Protein AF-A0A3M0XJB9-F1 (afdb_monomer)

Structure (mmCIF, N/CA/C/O backbone):
data_AF-A0A3M0XJB9-F1
#
_entry.id   AF-A0A3M0XJB9-F1
#
loop_
_atom_site.group_PDB
_atom_site.id
_atom_site.type_symbol
_atom_site.label_atom_id
_atom_site.label_alt_id
_atom_site.label_comp_id
_atom_site.label_asym_id
_atom_site.label_entity_id
_atom_site.label_seq_id
_atom_site.pdbx_PDB_ins_code
_atom_site.Cartn_x
_atom_site.Cartn_y
_atom_site.Cartn_z
_atom_site.occupancy
_atom_site.B_iso_or_equiv
_atom_site.auth_seq_id
_atom_site.auth_comp_id
_atom_site.auth_asym_id
_atom_site.auth_atom_id
_atom_site.pdbx_PDB_model_num
ATOM 1 N N . THR A 1 1 ? -10.845 5.333 -9.285 1.00 58.59 1 THR A N 1
ATOM 2 C CA . THR A 1 1 ? -9.587 4.752 -8.785 1.00 58.59 1 THR A CA 1
ATOM 3 C C . THR A 1 1 ? -8.641 5.880 -8.478 1.00 58.59 1 THR A C 1
ATOM 5 O O . THR A 1 1 ? -8.468 6.734 -9.337 1.00 58.59 1 THR A O 1
ATOM 8 N N . THR A 1 2 ? -8.102 5.923 -7.264 1.00 74.12 2 THR A N 1
ATOM 9 C CA . THR A 1 2 ? -7.195 6.984 -6.804 1.00 74.12 2 THR A CA 1
ATOM 10 C C . THR A 1 2 ? -5.822 6.373 -6.570 1.00 74.12 2 THR A C 1
ATOM 12 O O . THR A 1 2 ? -5.736 5.295 -5.988 1.00 74.12 2 THR A O 1
ATOM 15 N N . ILE A 1 3 ? -4.766 7.039 -7.036 1.00 80.38 3 ILE A N 1
ATOM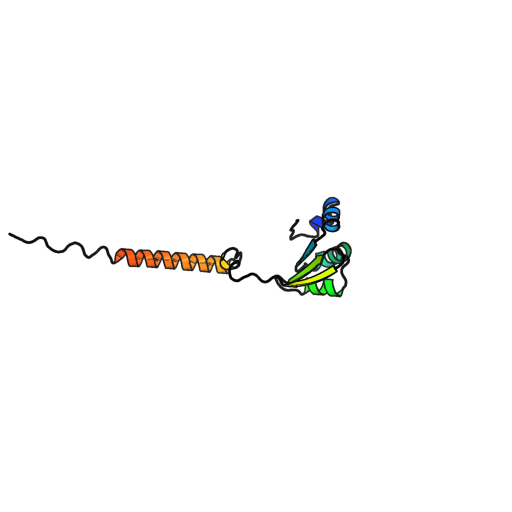 16 C CA . ILE A 1 3 ? -3.375 6.599 -6.886 1.00 80.38 3 ILE A CA 1
ATOM 17 C C . ILE A 1 3 ? -2.604 7.766 -6.265 1.00 80.38 3 ILE A C 1
ATOM 19 O O . ILE A 1 3 ? -2.656 8.875 -6.789 1.00 80.38 3 ILE A O 1
ATOM 23 N N . THR A 1 4 ? -1.925 7.527 -5.144 1.00 78.88 4 THR A N 1
ATOM 24 C CA . THR A 1 4 ? -1.084 8.521 -4.461 1.00 78.88 4 THR A CA 1
ATOM 25 C C . THR A 1 4 ? 0.173 7.856 -3.911 1.00 78.88 4 THR A C 1
ATOM 27 O O . THR A 1 4 ? 0.140 6.687 -3.526 1.00 78.88 4 THR A O 1
ATOM 30 N N . GLN A 1 5 ? 1.275 8.604 -3.887 1.00 76.44 5 GLN A N 1
ATOM 31 C CA . GLN A 1 5 ? 2.521 8.203 -3.228 1.00 76.44 5 GLN A CA 1
ATOM 32 C C . GLN A 1 5 ? 2.611 8.746 -1.797 1.00 76.44 5 GLN A C 1
ATOM 34 O O . GLN A 1 5 ? 3.316 8.170 -0.973 1.00 76.44 5 GLN A O 1
ATOM 39 N N . ASP A 1 6 ? 1.870 9.815 -1.490 1.00 76.06 6 ASP A N 1
ATOM 40 C CA . ASP A 1 6 ? 1.727 10.328 -0.132 1.00 76.06 6 ASP A CA 1
ATOM 41 C C . ASP A 1 6 ? 0.353 9.935 0.408 1.00 76.06 6 ASP A C 1
ATOM 43 O O . ASP A 1 6 ? -0.688 10.497 0.052 1.00 76.06 6 ASP A O 1
ATOM 47 N N . VAL A 1 7 ? 0.354 8.892 1.233 1.00 74.44 7 VAL A N 1
ATOM 48 C CA . VAL A 1 7 ? -0.859 8.396 1.881 1.00 74.44 7 VAL A CA 1
ATOM 49 C C . VAL A 1 7 ? -1.214 9.266 3.091 1.00 74.44 7 VAL A C 1
ATOM 51 O O . VAL A 1 7 ? -2.392 9.397 3.410 1.00 74.44 7 VAL A O 1
ATOM 54 N N . ASN A 1 8 ? -0.241 9.911 3.745 1.00 75.50 8 ASN A N 1
ATOM 55 C CA . ASN A 1 8 ? -0.508 10.728 4.930 1.00 75.50 8 ASN A CA 1
ATOM 56 C C . ASN A 1 8 ? -1.339 11.956 4.580 1.00 75.50 8 ASN A C 1
ATOM 58 O O . ASN A 1 8 ? -2.314 12.227 5.275 1.00 75.50 8 ASN A O 1
ATOM 62 N N . ASP A 1 9 ? -1.002 12.652 3.495 1.00 75.56 9 ASP A N 1
ATOM 63 C CA . ASP A 1 9 ? -1.738 13.847 3.061 1.00 75.56 9 ASP A CA 1
ATOM 64 C C . ASP A 1 9 ? -3.201 13.530 2.700 1.00 75.56 9 ASP A C 1
ATOM 66 O O . ASP A 1 9 ? -4.129 14.311 2.914 1.00 75.56 9 ASP A O 1
ATOM 70 N N . PHE A 1 10 ? -3.444 12.306 2.231 1.00 75.62 10 PHE A N 1
ATOM 71 C CA . PHE A 1 10 ? -4.791 11.833 1.951 1.00 75.62 10 PHE A CA 1
ATOM 72 C C . PHE A 1 10 ? -5.561 11.494 3.235 1.00 75.62 10 PHE A C 1
ATOM 74 O O . PHE A 1 10 ? -6.751 11.780 3.355 1.00 75.62 10 PHE A O 1
ATOM 81 N N . LEU A 1 11 ? -4.890 10.901 4.221 1.00 74.81 11 LEU A N 1
ATOM 82 C CA . LEU A 1 11 ? -5.514 10.460 5.469 1.00 74.81 11 LEU A CA 1
ATOM 83 C C . LEU A 1 11 ? -5.719 11.580 6.497 1.00 74.81 11 LEU A C 1
ATOM 85 O O . LEU A 1 11 ? -6.551 11.423 7.393 1.00 74.81 11 LEU A O 1
ATOM 89 N N . THR A 1 12 ? -5.010 12.704 6.376 1.00 76.50 12 THR A N 1
ATOM 90 C CA . THR A 1 12 ? -5.219 13.908 7.201 1.00 76.50 12 THR A CA 1
ATOM 91 C C . THR A 1 12 ? -6.430 14.732 6.751 1.00 76.50 12 THR A C 1
ATOM 93 O O . THR A 1 12 ? -6.971 15.507 7.542 1.00 76.50 12 THR A O 1
ATOM 96 N N . SER A 1 13 ? -6.900 14.550 5.513 1.00 79.31 13 SER A N 1
ATOM 97 C CA . SER A 1 13 ? -8.084 15.222 4.974 1.00 79.31 13 SER A CA 1
ATOM 98 C C . SER A 1 13 ? -9.374 14.448 5.265 1.00 79.31 13 SER A C 1
ATOM 100 O O . SER A 1 13 ? -9.468 13.240 5.037 1.00 79.31 13 SER A O 1
ATOM 102 N N . VAL A 1 14 ? -10.423 15.166 5.688 1.00 72.69 14 VAL A N 1
ATOM 103 C CA . VAL A 1 14 ? -11.766 14.608 5.964 1.00 72.69 14 VAL A CA 1
ATOM 104 C C . VAL A 1 14 ? -12.331 13.858 4.750 1.00 72.69 14 VAL A C 1
ATOM 106 O O . VAL A 1 14 ? -13.009 12.842 4.893 1.00 72.69 14 VAL A O 1
ATOM 109 N N . TYR A 1 15 ? -12.019 14.326 3.540 1.00 76.75 15 TYR A N 1
ATOM 110 C CA . TYR A 1 15 ? -12.482 13.700 2.302 1.00 76.75 15 TYR A CA 1
ATOM 111 C C . TYR A 1 15 ? -11.663 12.466 1.916 1.00 76.75 15 TYR A C 1
ATOM 113 O O . TYR A 1 15 ? -12.215 11.516 1.362 1.00 76.75 15 TYR A O 1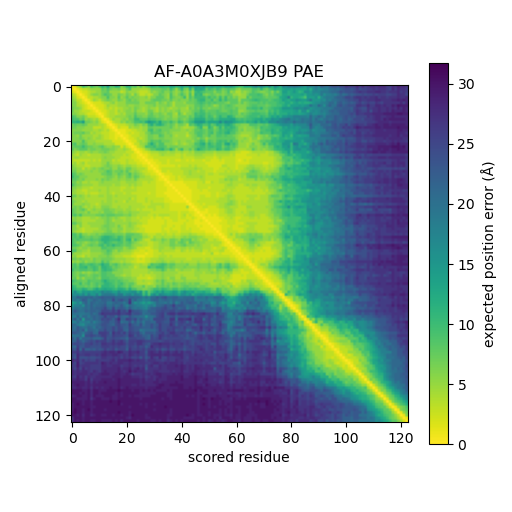
ATOM 121 N N . GLY A 1 16 ? -10.364 12.440 2.219 1.00 75.62 16 GLY A N 1
ATOM 122 C CA . GLY A 1 16 ? -9.510 11.325 1.819 1.00 75.62 16 GLY A CA 1
ATOM 123 C C . GLY A 1 16 ? -9.774 10.057 2.632 1.00 75.62 16 GLY A C 1
ATOM 124 O O . GLY A 1 16 ? -9.832 8.972 2.053 1.00 75.62 16 GLY A O 1
ATOM 125 N N . GLN A 1 17 ? -10.103 10.180 3.925 1.00 75.12 17 GLN A N 1
ATOM 126 C CA . GLN A 1 17 ? -10.600 9.042 4.715 1.00 75.12 17 GLN A CA 1
ATOM 127 C C . GLN A 1 17 ? -11.865 8.414 4.114 1.00 75.12 17 GLN A C 1
ATOM 129 O O . GLN A 1 17 ? -11.967 7.186 4.034 1.00 75.12 17 GLN A O 1
ATOM 134 N N . ALA A 1 18 ? -12.815 9.238 3.659 1.00 78.31 18 ALA A N 1
ATOM 135 C CA . ALA A 1 18 ? -14.060 8.764 3.056 1.00 78.31 18 ALA A CA 1
ATOM 136 C C . ALA A 1 18 ? -13.822 8.048 1.715 1.00 78.31 18 ALA A C 1
ATOM 138 O O . ALA A 1 18 ? -14.464 7.040 1.422 1.00 78.31 18 ALA A O 1
ATOM 139 N N . ILE A 1 19 ? -12.883 8.535 0.901 1.00 78.62 19 ILE A N 1
ATOM 140 C CA . ILE A 1 19 ? -12.539 7.914 -0.385 1.00 78.62 19 ILE A CA 1
ATOM 141 C C . ILE A 1 19 ? -11.884 6.543 -0.171 1.00 78.62 19 ILE A C 1
ATOM 143 O O . ILE A 1 19 ? -12.217 5.588 -0.874 1.00 78.62 19 ILE A O 1
ATOM 147 N N . VAL A 1 20 ? -10.994 6.421 0.817 1.00 77.62 20 VAL A N 1
ATOM 148 C CA . VAL A 1 20 ? -10.330 5.148 1.140 1.00 77.62 20 VAL A CA 1
ATOM 149 C C . VAL A 1 20 ? -11.339 4.113 1.641 1.00 77.62 20 VAL A C 1
ATOM 151 O O . VAL A 1 20 ? -11.375 2.997 1.131 1.00 77.62 20 VAL A O 1
ATOM 154 N N . THR A 1 21 ? -12.216 4.494 2.572 1.00 74.75 21 THR A N 1
ATOM 155 C CA . THR A 1 21 ? -13.219 3.577 3.151 1.00 74.75 21 THR A CA 1
ATOM 156 C C . THR A 1 21 ? -14.288 3.122 2.159 1.00 74.75 21 THR A C 1
ATOM 158 O O . THR A 1 21 ? -14.772 1.999 2.270 1.00 74.75 21 THR A O 1
ATOM 161 N N . ASN A 1 22 ? -14.640 3.946 1.168 1.00 78.81 22 ASN A N 1
ATOM 162 C CA . ASN A 1 22 ? -15.608 3.571 0.128 1.00 78.81 22 ASN A CA 1
ATOM 163 C C . ASN A 1 22 ? -14.977 2.859 -1.080 1.00 78.81 22 ASN A C 1
ATOM 165 O O . ASN A 1 22 ? -15.690 2.445 -1.996 1.00 78.81 22 ASN A O 1
ATOM 169 N N . SER A 1 23 ? -13.654 2.701 -1.109 1.00 78.81 23 SER A N 1
ATOM 170 C CA . SER A 1 23 ? -12.981 1.977 -2.185 1.00 78.81 23 SER A CA 1
ATOM 171 C C . SER A 1 23 ? -13.066 0.470 -1.934 1.00 78.81 23 SER A C 1
ATOM 173 O O . SER A 1 23 ? -12.493 -0.035 -0.974 1.00 78.81 23 SER A O 1
ATOM 175 N N . SER A 1 24 ? -13.768 -0.259 -2.808 1.00 76.50 24 SER A N 1
ATOM 176 C CA . SER A 1 24 ? -13.941 -1.722 -2.719 1.00 76.50 24 SER A CA 1
ATOM 177 C C . SER A 1 24 ? -12.654 -2.510 -2.967 1.00 76.50 24 SER A C 1
ATOM 179 O O . SER A 1 24 ? -12.534 -3.659 -2.535 1.00 76.50 24 SER A O 1
ATOM 181 N N . ILE A 1 25 ? -11.708 -1.887 -3.668 1.00 83.38 25 ILE A N 1
ATOM 182 C CA . ILE A 1 25 ? -10.405 -2.434 -4.010 1.00 83.38 25 ILE A CA 1
ATOM 183 C C . ILE A 1 25 ? -9.349 -1.413 -3.617 1.00 83.38 25 ILE A C 1
ATOM 185 O O . ILE A 1 25 ? -9.438 -0.249 -4.015 1.00 83.38 25 ILE A O 1
ATOM 189 N N . GLN A 1 26 ? -8.351 -1.848 -2.857 1.00 85.44 26 GLN A N 1
ATOM 190 C CA . GLN A 1 26 ? -7.222 -1.007 -2.468 1.00 85.44 26 GLN A CA 1
ATOM 191 C C . GLN A 1 26 ? -5.927 -1.777 -2.709 1.00 85.44 26 GLN A C 1
ATOM 193 O O . GLN A 1 26 ? -5.882 -3.002 -2.595 1.00 85.44 26 GLN A O 1
ATOM 198 N N . PHE A 1 27 ? -4.870 -1.054 -3.058 1.00 87.44 27 PHE A N 1
ATOM 199 C CA . PHE A 1 27 ? -3.568 -1.644 -3.314 1.00 87.44 27 PHE A CA 1
ATOM 200 C C . PHE A 1 27 ? -2.495 -0.845 -2.582 1.00 87.44 27 PHE A C 1
ATOM 202 O O . PHE A 1 27 ? -2.311 0.340 -2.853 1.00 87.44 27 PHE A O 1
ATOM 209 N N . LEU A 1 28 ? -1.826 -1.487 -1.625 1.00 87.75 28 LEU A N 1
ATOM 210 C CA . LEU A 1 28 ? -0.755 -0.894 -0.833 1.00 87.75 28 LEU A CA 1
ATOM 211 C C . LEU A 1 28 ? 0.572 -1.524 -1.239 1.00 87.75 28 LEU A C 1
ATOM 213 O O . LEU A 1 28 ? 0.809 -2.701 -0.994 1.00 87.75 28 LEU A O 1
ATOM 217 N N . LEU A 1 29 ? 1.440 -0.726 -1.847 1.00 88.06 29 LEU A N 1
ATOM 218 C CA . LEU A 1 29 ? 2.839 -1.076 -2.092 1.00 88.06 29 LEU A CA 1
ATOM 219 C C . LEU A 1 29 ? 3.701 -0.686 -0.889 1.00 88.06 29 LEU A C 1
ATOM 221 O O . LEU A 1 29 ? 3.180 -0.148 0.090 1.00 88.06 29 LEU A O 1
ATOM 225 N N . LYS A 1 30 ? 5.014 -0.917 -0.978 1.00 87.62 30 LYS A N 1
ATOM 226 C CA . LYS A 1 30 ? 5.998 -0.536 0.045 1.00 87.62 30 LYS A CA 1
ATOM 227 C C . LYS A 1 30 ? 5.740 0.862 0.618 1.00 87.62 30 LYS A C 1
ATOM 229 O O . LYS A 1 30 ? 5.629 1.833 -0.130 1.00 87.62 30 LYS A O 1
ATOM 234 N N . GLN A 1 31 ? 5.676 0.957 1.945 1.00 87.44 31 GLN A N 1
ATOM 235 C CA . GLN A 1 31 ? 5.409 2.207 2.663 1.00 87.44 31 GLN A CA 1
ATOM 236 C C . GLN A 1 31 ? 6.616 2.661 3.484 1.00 87.44 31 GLN A C 1
ATOM 238 O O . GLN A 1 31 ? 7.472 1.864 3.869 1.00 87.44 31 GLN A O 1
ATOM 243 N N . SER A 1 32 ? 6.671 3.959 3.787 1.00 85.94 32 SER A N 1
ATOM 244 C CA . SER A 1 32 ? 7.684 4.504 4.689 1.00 85.94 32 SER A CA 1
ATOM 245 C C . SER A 1 32 ? 7.346 4.200 6.161 1.00 85.94 32 SER A C 1
ATOM 247 O O . SER A 1 32 ? 6.172 4.238 6.545 1.00 85.94 32 SER A O 1
ATOM 249 N N . PRO A 1 33 ? 8.354 3.975 7.030 1.00 84.88 33 PRO A N 1
ATOM 250 C CA . PRO A 1 33 ? 8.133 3.742 8.461 1.00 84.88 33 PRO A CA 1
ATOM 251 C C . PRO A 1 33 ? 7.383 4.877 9.165 1.00 84.88 33 PRO A C 1
ATOM 253 O O . PRO A 1 33 ? 6.678 4.634 10.134 1.00 84.88 33 PRO A O 1
ATOM 256 N N . ALA A 1 34 ? 7.502 6.112 8.670 1.00 84.69 34 ALA A N 1
ATOM 257 C CA . ALA A 1 34 ? 6.816 7.271 9.236 1.00 84.69 34 ALA A CA 1
ATOM 258 C C . ALA A 1 34 ? 5.285 7.216 9.068 1.00 84.69 34 ALA A C 1
ATOM 260 O O . ALA A 1 34 ? 4.560 7.799 9.867 1.00 84.69 34 ALA A O 1
ATOM 261 N N . SER A 1 35 ? 4.794 6.512 8.044 1.00 82.00 35 SER A N 1
ATOM 262 C CA . SER A 1 35 ? 3.369 6.488 7.667 1.00 82.00 35 SER A CA 1
ATOM 263 C C . SER A 1 35 ? 2.688 5.165 8.027 1.00 82.00 35 SER A C 1
ATOM 265 O O . SER A 1 35 ? 1.462 5.058 8.012 1.00 82.00 35 SER A O 1
ATOM 267 N N . ILE A 1 36 ? 3.473 4.138 8.368 1.00 85.88 36 ILE A N 1
ATOM 268 C CA . ILE A 1 36 ? 2.988 2.762 8.504 1.00 85.88 36 ILE A CA 1
ATOM 269 C C . ILE A 1 36 ? 1.973 2.588 9.639 1.00 85.88 36 ILE A C 1
ATOM 271 O O . ILE A 1 36 ? 1.040 1.802 9.506 1.00 85.88 36 ILE A O 1
ATOM 275 N N . ASP A 1 37 ? 2.106 3.338 10.735 1.00 86.94 37 ASP A N 1
ATOM 276 C CA . ASP A 1 37 ? 1.193 3.232 11.878 1.00 86.94 37 ASP A CA 1
ATOM 277 C C . ASP A 1 37 ? -0.186 3.826 11.567 1.00 86.94 37 ASP A C 1
ATOM 279 O O . ASP A 1 37 ? -1.217 3.271 11.964 1.00 86.94 37 ASP A O 1
ATOM 283 N N . LEU A 1 38 ? -0.221 4.916 10.795 1.00 85.94 38 LEU A N 1
ATOM 284 C CA . LEU A 1 38 ? -1.465 5.520 10.325 1.00 85.94 38 LEU A CA 1
ATOM 285 C C . LEU A 1 38 ? -2.175 4.601 9.326 1.00 85.94 38 LEU A C 1
ATOM 287 O O . LEU A 1 38 ? -3.386 4.387 9.427 1.00 85.94 38 LEU A O 1
ATOM 291 N N . ILE A 1 39 ? -1.414 4.012 8.403 1.00 86.31 39 ILE A N 1
ATOM 292 C CA . ILE A 1 39 ? -1.918 3.057 7.413 1.00 86.31 39 ILE A CA 1
ATOM 293 C C . ILE A 1 39 ? -2.446 1.806 8.117 1.00 86.31 39 ILE A C 1
ATOM 295 O O . ILE A 1 39 ? -3.580 1.403 7.876 1.00 86.31 39 ILE A O 1
ATOM 299 N N . LYS A 1 40 ? -1.701 1.247 9.076 1.00 88.19 40 LYS A N 1
ATOM 300 C CA . LYS A 1 40 ? -2.152 0.103 9.876 1.00 88.19 40 LYS A CA 1
ATOM 301 C C . LYS A 1 40 ? -3.511 0.365 10.525 1.00 88.19 40 LYS A C 1
ATOM 303 O O . LYS A 1 40 ? -4.397 -0.483 10.452 1.00 88.19 40 LYS A O 1
ATOM 308 N N . LYS A 1 41 ? -3.685 1.535 11.147 1.00 85.19 41 LYS A N 1
ATOM 309 C CA . LYS A 1 41 ? -4.941 1.909 11.811 1.00 85.19 41 LYS A CA 1
ATOM 310 C C . LYS A 1 41 ? -6.087 2.120 10.820 1.00 85.19 41 LYS A C 1
ATOM 312 O O . LYS A 1 41 ? -7.210 1.733 11.117 1.00 85.19 41 LYS A O 1
ATOM 317 N N . THR A 1 42 ? -5.811 2.741 9.679 1.00 83.31 42 THR A N 1
ATOM 318 C CA . THR A 1 42 ? -6.835 3.094 8.683 1.00 83.31 42 THR A CA 1
ATOM 319 C C . THR A 1 42 ? -7.312 1.876 7.896 1.00 83.31 42 THR A C 1
ATOM 321 O O . THR A 1 42 ? -8.500 1.742 7.630 1.00 83.31 42 THR A O 1
ATOM 324 N N . PHE A 1 43 ? -6.388 0.984 7.547 1.00 81.44 43 PHE A N 1
ATOM 325 C CA . PHE A 1 43 ? -6.644 -0.205 6.734 1.00 81.44 43 PHE A CA 1
ATOM 326 C C . PHE A 1 43 ? -6.808 -1.479 7.579 1.00 81.44 43 PHE A C 1
ATOM 328 O O . PHE A 1 43 ? -6.834 -2.577 7.036 1.00 81.44 43 PHE A O 1
ATOM 335 N N . ASN A 1 44 ? -6.914 -1.349 8.909 1.00 84.50 44 ASN A N 1
ATOM 336 C CA . ASN A 1 44 ? -7.092 -2.466 9.845 1.00 84.50 44 ASN A CA 1
ATOM 337 C C . ASN A 1 44 ? -6.065 -3.605 9.667 1.00 84.50 44 ASN A C 1
ATOM 339 O O . ASN A 1 44 ? -6.402 -4.785 9.766 1.00 84.50 44 ASN A O 1
ATOM 343 N N . LEU A 1 45 ? -4.798 -3.250 9.435 1.00 86.06 45 LEU A N 1
ATOM 344 C CA . LEU A 1 45 ? -3.737 -4.228 9.190 1.00 86.06 45 LEU A CA 1
ATOM 345 C C . LEU A 1 45 ? -3.298 -4.933 10.475 1.00 86.06 45 LEU A C 1
ATOM 347 O O . LEU A 1 45 ? -3.208 -4.344 11.560 1.00 86.06 45 LEU A O 1
ATOM 351 N N . THR A 1 46 ? -2.934 -6.199 10.323 1.00 88.75 46 THR A N 1
ATO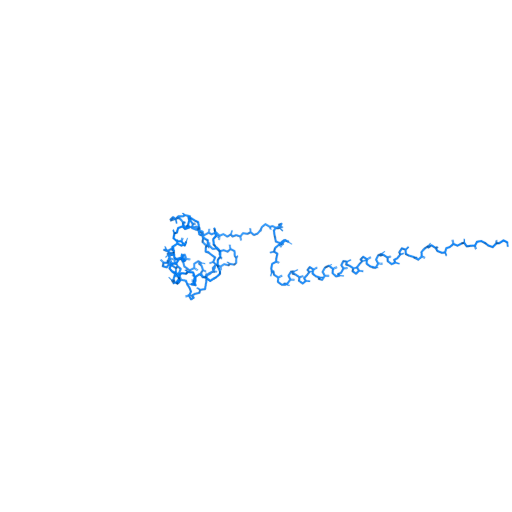M 352 C CA . THR A 1 46 ? -2.206 -6.964 11.335 1.00 88.75 46 THR A CA 1
ATOM 353 C C . THR A 1 46 ? -0.752 -6.491 11.435 1.00 88.75 46 THR A C 1
ATOM 355 O O . THR A 1 46 ? -0.223 -5.836 10.537 1.00 88.75 46 THR A O 1
ATOM 358 N N . GLU A 1 47 ? -0.066 -6.828 12.532 1.00 88.25 47 GLU A N 1
ATOM 359 C CA . GLU A 1 47 ? 1.375 -6.543 12.638 1.00 88.25 47 GLU A CA 1
ATOM 360 C C . GLU A 1 47 ? 2.177 -7.234 11.526 1.00 88.25 47 GLU A C 1
ATOM 362 O O . GLU A 1 47 ? 3.045 -6.609 10.929 1.00 88.25 47 GLU A O 1
ATOM 367 N N . GLY A 1 48 ? 1.839 -8.479 11.169 1.00 87.06 48 GLY A N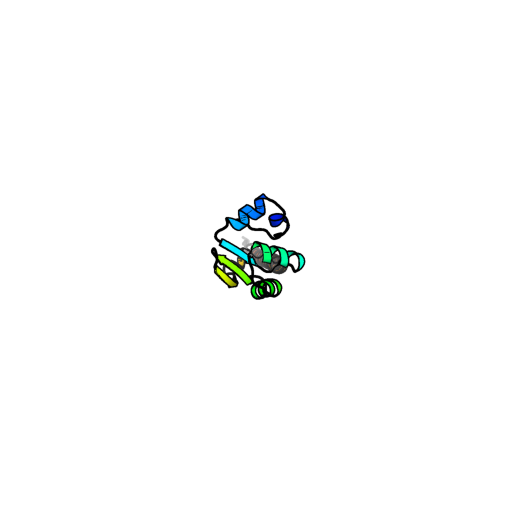 1
ATOM 368 C CA . GLY A 1 48 ? 2.528 -9.201 10.093 1.00 87.06 48 GLY A CA 1
ATOM 369 C C . GLY A 1 48 ? 2.425 -8.500 8.733 1.00 87.06 48 GLY A C 1
ATOM 370 O O . GLY A 1 48 ? 3.417 -8.379 8.021 1.00 87.06 48 GLY A O 1
ATOM 371 N N . GLU A 1 49 ? 1.249 -7.971 8.398 1.00 86.50 49 GLU A N 1
ATOM 372 C CA . GLU A 1 49 ? 1.028 -7.201 7.165 1.00 86.50 49 GLU A CA 1
ATOM 373 C C . GLU A 1 49 ? 1.774 -5.864 7.171 1.00 86.50 49 GLU A C 1
ATOM 375 O O . GLU A 1 49 ? 2.317 -5.447 6.149 1.00 86.50 49 GLU A O 1
ATOM 380 N N . LYS A 1 50 ? 1.862 -5.208 8.332 1.00 88.88 50 LYS A N 1
ATOM 381 C CA . LYS A 1 50 ? 2.696 -4.014 8.506 1.00 88.88 50 LYS A CA 1
ATOM 382 C C . LYS A 1 50 ? 4.170 -4.317 8.214 1.00 88.88 50 LYS A C 1
ATOM 384 O O . LYS A 1 50 ? 4.796 -3.557 7.478 1.00 88.88 50 LYS A O 1
ATOM 389 N N . TYR A 1 51 ? 4.718 -5.407 8.755 1.00 89.31 51 TYR A N 1
ATOM 390 C CA . TYR A 1 51 ? 6.104 -5.804 8.478 1.00 89.31 51 TYR A CA 1
ATOM 391 C C . TYR A 1 51 ? 6.317 -6.134 7.002 1.00 89.31 51 TY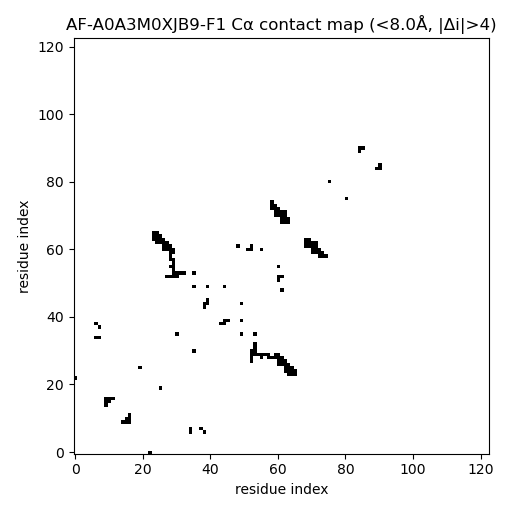R A C 1
ATOM 393 O O . TYR A 1 51 ? 7.299 -5.681 6.416 1.00 89.31 51 TYR A O 1
ATOM 401 N N . LEU A 1 52 ? 5.356 -6.820 6.377 1.00 86.81 52 LEU A N 1
ATOM 402 C CA . LEU A 1 52 ? 5.398 -7.102 4.945 1.00 86.81 52 LEU A CA 1
ATOM 403 C C . LEU A 1 52 ? 5.530 -5.810 4.122 1.00 86.81 52 LEU A C 1
ATOM 405 O O . LEU A 1 52 ? 6.376 -5.748 3.241 1.00 86.81 52 LEU A O 1
ATOM 409 N N . LEU A 1 53 ? 4.766 -4.759 4.440 1.00 87.81 53 LEU A N 1
ATOM 410 C CA . LEU A 1 53 ? 4.832 -3.472 3.728 1.00 87.81 53 LEU A CA 1
ATOM 411 C C . LEU A 1 53 ? 6.118 -2.666 3.980 1.00 87.81 53 LEU A C 1
ATOM 413 O O . LEU A 1 53 ? 6.447 -1.782 3.186 1.00 87.81 53 LEU A O 1
ATOM 417 N N . LEU A 1 54 ? 6.832 -2.928 5.077 1.00 86.94 54 LEU A N 1
ATOM 418 C CA . LEU A 1 54 ? 8.126 -2.298 5.366 1.00 86.94 54 LEU A CA 1
ATOM 419 C C . LEU A 1 54 ? 9.265 -2.988 4.606 1.00 86.94 54 LEU A C 1
ATOM 421 O O . LEU A 1 54 ? 10.177 -2.327 4.096 1.00 86.94 54 LEU A O 1
ATOM 425 N N . GLU A 1 55 ? 9.201 -4.314 4.511 1.00 85.50 55 GLU A N 1
ATOM 426 C CA . GLU A 1 55 ? 10.272 -5.139 3.951 1.00 85.50 55 GLU A CA 1
ATOM 427 C C . GLU A 1 55 ? 10.096 -5.456 2.460 1.00 85.50 55 GLU A C 1
ATOM 429 O O . GLU A 1 55 ? 11.090 -5.745 1.794 1.00 85.50 55 GLU A O 1
ATOM 434 N N . CYS A 1 56 ? 8.886 -5.347 1.901 1.00 83.56 56 CYS A N 1
ATOM 435 C CA . CYS A 1 56 ? 8.612 -5.733 0.516 1.00 83.56 56 CYS A CA 1
ATOM 436 C C . CYS A 1 56 ? 9.437 -4.948 -0.521 1.00 83.56 56 CYS A C 1
ATOM 438 O O . CYS A 1 56 ? 9.837 -3.788 -0.315 1.00 83.56 56 CYS A O 1
ATOM 440 N N . GLY A 1 57 ? 9.712 -5.614 -1.646 1.00 82.50 57 GLY A N 1
ATOM 441 C CA . GLY A 1 57 ? 10.434 -5.059 -2.788 1.00 82.50 57 GLY A CA 1
ATOM 442 C C . GLY A 1 57 ? 9.573 -4.169 -3.690 1.00 82.50 57 GLY A C 1
ATOM 443 O O . GLY A 1 57 ? 8.389 -3.936 -3.445 1.00 82.50 57 GLY A O 1
ATOM 444 N N .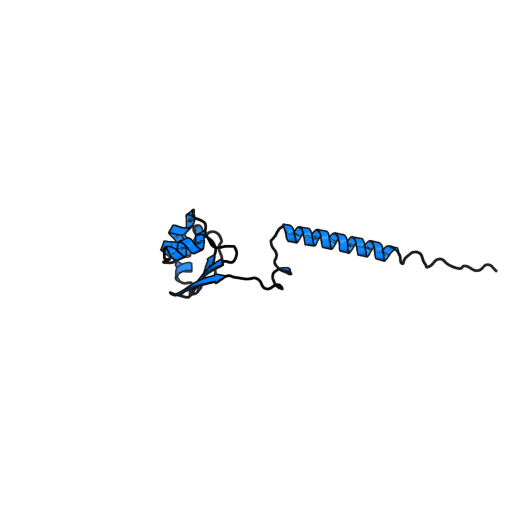 VAL A 1 58 ? 10.174 -3.665 -4.772 1.00 78.88 58 VAL A N 1
ATOM 445 C CA . VAL A 1 58 ? 9.440 -2.933 -5.817 1.00 78.88 58 VAL A CA 1
ATOM 446 C C . VAL A 1 58 ? 8.470 -3.893 -6.514 1.00 78.88 58 VAL A C 1
ATOM 448 O O . VAL A 1 58 ? 8.853 -4.999 -6.888 1.00 78.88 58 VAL A O 1
ATOM 451 N N . GLY A 1 59 ? 7.209 -3.479 -6.658 1.00 79.44 59 GLY A N 1
ATOM 452 C CA . GLY A 1 59 ? 6.142 -4.300 -7.244 1.00 79.44 59 GLY A CA 1
ATOM 453 C C . GLY A 1 59 ? 5.497 -5.295 -6.274 1.00 79.44 59 GLY A C 1
ATOM 454 O O . GLY A 1 59 ? 4.527 -5.950 -6.637 1.00 79.44 59 GLY A O 1
ATOM 455 N N . GLU A 1 60 ? 5.974 -5.396 -5.035 1.00 85.50 60 GLU A N 1
ATOM 456 C CA . GLU A 1 60 ? 5.368 -6.232 -3.998 1.00 85.50 60 GLU A CA 1
ATOM 457 C C . GLU A 1 60 ? 4.523 -5.382 -3.044 1.00 85.50 60 GLU A C 1
ATOM 459 O O . GLU A 1 60 ? 4.872 -4.245 -2.711 1.00 85.50 60 GLU A O 1
ATOM 464 N N . GLY A 1 61 ? 3.387 -5.926 -2.615 1.00 89.56 61 GLY A N 1
ATOM 465 C CA . GLY A 1 61 ? 2.453 -5.211 -1.758 1.00 89.56 61 GLY A CA 1
ATOM 466 C C . GLY A 1 61 ? 1.278 -6.060 -1.290 1.00 89.56 61 GLY A C 1
ATOM 467 O O . GLY A 1 61 ? 1.253 -7.279 -1.458 1.00 89.56 61 GLY A O 1
ATOM 468 N N . ILE A 1 62 ? 0.286 -5.399 -0.706 1.00 89.06 62 ILE A N 1
ATOM 469 C CA . ILE A 1 62 ? -0.954 -6.001 -0.224 1.00 89.06 62 ILE A CA 1
ATOM 470 C C . ILE A 1 62 ? -2.123 -5.476 -1.047 1.00 89.06 62 ILE A C 1
ATOM 472 O O . ILE A 1 62 ? -2.295 -4.274 -1.251 1.00 89.06 62 ILE A O 1
ATOM 476 N N . PHE A 1 63 ? -2.945 -6.406 -1.501 1.00 89.06 63 PHE A N 1
ATOM 477 C CA . PHE A 1 63 ? -4.193 -6.162 -2.190 1.00 89.06 63 PHE A CA 1
ATOM 478 C C . PHE A 1 63 ? -5.373 -6.405 -1.253 1.00 89.06 63 PHE A C 1
ATOM 480 O O . PHE A 1 63 ? -5.480 -7.463 -0.628 1.00 89.06 63 PHE A O 1
ATOM 487 N N . PHE A 1 64 ? -6.273 -5.431 -1.202 1.00 86.62 64 PHE A N 1
ATOM 488 C CA . PHE A 1 64 ? -7.490 -5.455 -0.405 1.00 86.62 64 PHE A CA 1
ATOM 489 C C . PHE A 1 64 ? -8.686 -5.577 -1.335 1.00 86.62 64 PHE A C 1
ATOM 491 O O . PHE A 1 64 ? -8.839 -4.781 -2.263 1.00 86.62 64 PHE A O 1
ATOM 498 N N . ALA A 1 65 ? -9.557 -6.542 -1.056 1.00 84.25 65 ALA A N 1
ATOM 499 C CA . ALA A 1 65 ? -10.863 -6.670 -1.689 1.00 84.25 65 ALA A CA 1
ATOM 500 C C . ALA A 1 65 ? -11.924 -6.819 -0.596 1.00 84.25 65 ALA A C 1
ATOM 502 O O . ALA A 1 65 ? -12.147 -7.912 -0.062 1.00 84.25 65 ALA A O 1
ATOM 503 N N . GLY A 1 66 ? -12.544 -5.697 -0.225 1.00 81.00 66 GLY A N 1
ATOM 504 C CA . GLY A 1 66 ? -13.381 -5.612 0.971 1.00 81.00 66 GLY A CA 1
ATOM 505 C C . GLY A 1 66 ? -12.598 -6.023 2.221 1.00 81.00 66 GLY A C 1
ATOM 506 O O . GLY A 1 66 ? -11.616 -5.383 2.572 1.00 81.00 66 GLY A O 1
ATOM 507 N N . ASN A 1 67 ? -13.002 -7.124 2.860 1.00 79.44 67 ASN A N 1
ATOM 508 C CA . ASN A 1 67 ? -12.400 -7.604 4.115 1.00 79.44 67 ASN A CA 1
ATOM 509 C C . ASN A 1 67 ? -11.274 -8.632 3.907 1.00 79.44 67 ASN A C 1
ATOM 511 O O . ASN A 1 67 ? -10.810 -9.241 4.870 1.00 79.44 67 ASN A O 1
ATOM 515 N N . LYS A 1 68 ? -10.905 -8.927 2.656 1.00 83.56 68 LYS A N 1
ATOM 516 C CA . LYS A 1 68 ? -9.860 -9.904 2.337 1.00 83.56 68 LYS A CA 1
ATOM 517 C C . LYS A 1 68 ? -8.572 -9.188 1.986 1.00 83.56 68 LYS A C 1
ATOM 519 O O . LYS A 1 68 ? -8.589 -8.291 1.145 1.00 83.56 68 LYS A O 1
ATOM 524 N N . HIS A 1 69 ? -7.479 -9.642 2.584 1.00 88.06 69 HIS A N 1
ATOM 525 C CA . HIS A 1 69 ? -6.136 -9.148 2.318 1.00 88.06 69 HIS A CA 1
ATOM 526 C C . HIS A 1 69 ? -5.321 -10.264 1.664 1.00 88.06 69 HIS A C 1
ATOM 528 O O . HIS A 1 69 ? -5.360 -11.415 2.108 1.00 88.06 69 HIS A O 1
ATOM 534 N N . ALA A 1 70 ? -4.604 -9.940 0.595 1.00 87.44 70 ALA A N 1
ATOM 535 C CA . ALA A 1 70 ? -3.721 -10.869 -0.096 1.00 87.44 70 ALA A CA 1
ATOM 536 C C . ALA A 1 70 ? -2.396 -10.180 -0.415 1.00 87.44 70 ALA A C 1
ATOM 538 O O . ALA A 1 70 ? -2.387 -9.071 -0.941 1.00 87.44 70 ALA A O 1
ATOM 539 N N . ALA A 1 71 ? -1.275 -10.841 -0.130 1.00 85.75 71 ALA A N 1
ATOM 540 C CA . ALA A 1 71 ? 0.018 -10.394 -0.629 1.00 85.75 71 ALA A CA 1
ATOM 541 C C . ALA A 1 71 ? 0.065 -10.614 -2.145 1.00 85.75 71 ALA A C 1
ATOM 543 O O . ALA A 1 71 ? -0.240 -11.713 -2.617 1.00 85.75 71 ALA A O 1
ATOM 544 N N . ILE A 1 72 ? 0.436 -9.585 -2.905 1.00 85.44 72 ILE A N 1
ATOM 545 C CA . ILE A 1 72 ? 0.592 -9.689 -4.354 1.00 85.44 72 ILE A CA 1
ATOM 546 C C . ILE A 1 72 ? 1.952 -9.171 -4.802 1.00 85.44 72 ILE A C 1
ATOM 548 O O . ILE A 1 72 ? 2.542 -8.279 -4.192 1.00 85.44 72 ILE A O 1
ATOM 552 N N . LYS A 1 73 ? 2.427 -9.744 -5.905 1.00 82.56 73 LYS A N 1
ATOM 553 C CA . LYS A 1 73 ? 3.626 -9.318 -6.611 1.00 82.56 73 LYS A CA 1
ATOM 554 C C . LYS A 1 73 ? 3.249 -9.001 -8.047 1.00 82.56 73 LYS A C 1
ATOM 556 O O . LYS A 1 73 ? 2.821 -9.880 -8.791 1.00 82.56 73 LYS A O 1
ATOM 561 N N . VAL A 1 74 ? 3.389 -7.736 -8.404 1.00 78.25 74 VAL A N 1
ATOM 562 C CA . VAL A 1 74 ? 3.186 -7.230 -9.752 1.00 78.25 74 VAL A CA 1
ATOM 563 C C . VAL A 1 74 ? 4.478 -7.454 -10.523 1.00 78.25 74 VAL A C 1
ATOM 565 O O . VAL A 1 74 ? 5.537 -6.960 -10.141 1.00 78.25 74 VAL A O 1
ATOM 568 N N . VAL A 1 75 ? 4.384 -8.230 -11.597 1.00 75.56 75 VAL A N 1
ATOM 569 C CA . VAL A 1 75 ? 5.463 -8.441 -12.562 1.00 75.56 75 VAL A CA 1
ATOM 570 C C . VAL A 1 75 ? 5.045 -7.803 -13.879 1.00 75.56 75 VAL A C 1
ATOM 572 O O . VAL A 1 75 ? 3.942 -8.060 -14.360 1.00 75.56 75 VAL A O 1
ATOM 575 N N . ALA A 1 76 ? 5.901 -6.948 -14.438 1.00 64.38 76 ALA A N 1
ATOM 576 C CA . ALA A 1 76 ? 5.679 -6.404 -15.771 1.00 64.38 76 ALA A CA 1
ATOM 577 C C . ALA A 1 76 ? 5.848 -7.521 -16.810 1.00 64.38 76 ALA A C 1
ATOM 579 O O . ALA A 1 76 ? 6.735 -8.372 -16.689 1.00 64.38 76 ALA A O 1
ATOM 580 N N . SER A 1 77 ? 4.995 -7.528 -17.834 1.00 60.50 77 SER A N 1
ATOM 581 C CA . SER A 1 77 ? 5.242 -8.349 -19.017 1.00 60.50 77 SER A CA 1
ATOM 582 C C . SER A 1 77 ? 6.408 -7.753 -19.809 1.00 60.50 77 SER A C 1
ATOM 584 O O . SER A 1 77 ? 6.538 -6.532 -19.897 1.00 60.50 77 SER A O 1
ATOM 586 N N . TYR A 1 78 ? 7.218 -8.603 -20.447 1.00 53.94 78 TYR A N 1
ATOM 587 C CA . TYR A 1 78 ? 8.384 -8.205 -21.255 1.00 53.94 78 TYR A CA 1
ATOM 588 C C . TYR A 1 78 ? 8.046 -7.150 -22.332 1.00 53.94 78 TYR A C 1
ATOM 590 O O . TYR A 1 78 ? 8.905 -6.396 -22.775 1.00 53.94 78 TYR A O 1
ATOM 598 N N . THR A 1 79 ? 6.780 -7.094 -22.759 1.00 51.88 79 THR A N 1
ATOM 599 C CA . THR A 1 79 ? 6.271 -6.167 -2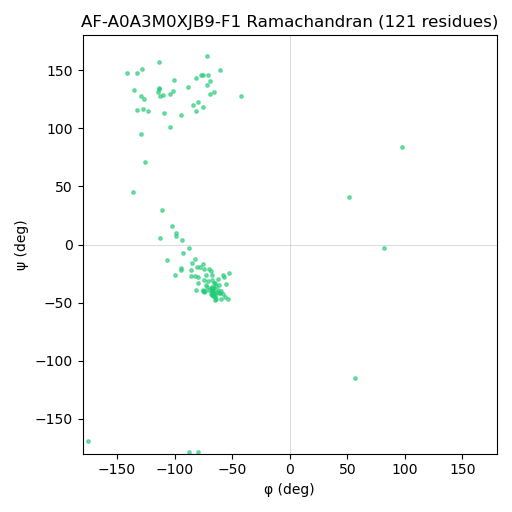3.780 1.00 51.88 79 THR A CA 1
ATOM 600 C C . THR A 1 79 ? 5.941 -4.766 -23.243 1.00 51.88 79 THR A C 1
ATOM 602 O O . THR A 1 79 ? 6.009 -3.807 -24.003 1.00 51.88 79 THR A O 1
ATOM 605 N N . GLU A 1 80 ? 5.590 -4.620 -21.960 1.00 53.00 80 GLU A N 1
ATOM 606 C CA . GLU A 1 80 ? 5.287 -3.313 -21.340 1.00 53.00 80 GLU A CA 1
ATOM 607 C C . GLU A 1 80 ? 6.554 -2.611 -20.822 1.00 53.00 80 GLU A C 1
ATOM 609 O O . GLU A 1 80 ? 6.615 -1.382 -20.833 1.00 53.00 80 GLU A O 1
ATOM 614 N N . ASP A 1 81 ? 7.588 -3.380 -20.463 1.00 54.16 81 ASP A N 1
ATOM 615 C CA . ASP A 1 81 ? 8.895 -2.879 -20.000 1.00 54.16 81 ASP A CA 1
ATOM 616 C C . ASP A 1 81 ? 9.611 -2.036 -21.076 1.00 54.16 81 ASP A C 1
ATOM 618 O O . ASP A 1 81 ? 10.225 -1.015 -20.781 1.00 54.16 81 ASP A O 1
ATOM 622 N N . GLN A 1 82 ? 9.447 -2.396 -22.356 1.00 51.62 82 GLN A N 1
ATOM 623 C CA . GLN A 1 82 ? 10.023 -1.647 -23.482 1.00 51.62 82 GLN A CA 1
ATOM 624 C C . GLN A 1 82 ? 9.296 -0.329 -23.799 1.00 51.62 82 GLN A C 1
ATOM 626 O O . GLN A 1 82 ? 9.872 0.539 -24.453 1.00 51.62 82 GLN A O 1
ATOM 631 N N . LEU A 1 83 ? 8.037 -0.168 -23.373 1.00 51.84 83 LEU A N 1
ATOM 632 C CA . LEU A 1 83 ? 7.212 1.005 -23.696 1.00 51.84 83 LEU A CA 1
ATOM 633 C C . LEU A 1 83 ? 7.154 2.036 -22.561 1.00 51.84 83 LEU A C 1
ATOM 635 O O . LEU A 1 83 ? 6.921 3.214 -22.830 1.00 51.84 83 LEU A O 1
ATOM 639 N N . ILE A 1 84 ? 7.337 1.615 -21.306 1.00 51.03 84 ILE A N 1
ATOM 640 C CA . ILE A 1 84 ? 7.127 2.455 -20.116 1.00 51.03 84 ILE A CA 1
ATOM 641 C C . ILE A 1 84 ? 8.280 2.263 -19.121 1.00 51.03 84 ILE A C 1
ATOM 643 O O . ILE A 1 84 ? 8.063 2.120 -17.918 1.00 51.03 84 ILE A O 1
ATOM 647 N N . THR A 1 85 ? 9.529 2.256 -19.591 1.00 51.16 85 THR A N 1
ATOM 648 C CA . THR A 1 85 ? 10.642 2.364 -18.647 1.00 51.16 85 THR A CA 1
ATOM 649 C C . THR A 1 85 ? 10.831 3.818 -18.224 1.00 51.16 85 THR A C 1
ATOM 651 O O . THR A 1 85 ? 10.993 4.719 -19.046 1.00 51.16 85 THR A O 1
ATOM 654 N N . SER A 1 86 ? 10.753 4.064 -16.918 1.00 56.09 86 SER A N 1
ATOM 655 C CA . SER A 1 86 ? 11.088 5.358 -16.302 1.00 56.09 86 SER A CA 1
ATOM 656 C C . SER A 1 86 ? 12.500 5.350 -15.710 1.00 56.09 86 SER A C 1
ATOM 658 O O . SER A 1 86 ? 12.879 6.294 -15.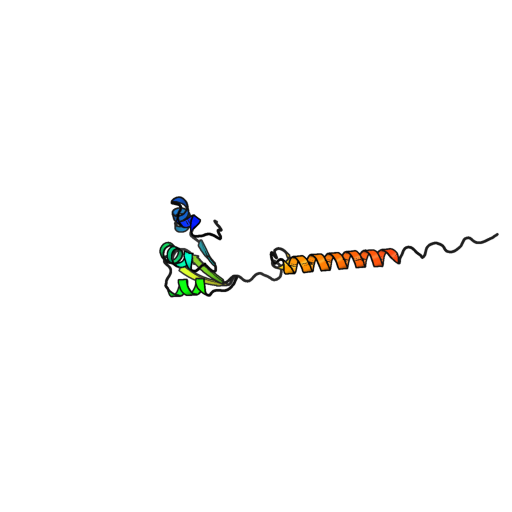016 1.00 56.09 86 SER A O 1
ATOM 660 N N . ASP A 1 87 ? 13.269 4.283 -15.948 1.00 57.38 87 ASP A N 1
ATOM 661 C CA . ASP A 1 87 ? 14.627 4.149 -15.444 1.00 57.38 87 ASP A CA 1
ATOM 662 C C . ASP A 1 87 ? 15.581 5.034 -16.270 1.00 57.38 87 ASP A C 1
ATOM 664 O O . ASP A 1 87 ? 15.753 4.806 -17.474 1.00 57.38 87 ASP A O 1
ATOM 668 N N . PRO A 1 88 ? 16.250 6.036 -15.661 1.00 54.66 88 PRO A N 1
ATOM 669 C CA . PRO A 1 88 ? 17.121 6.969 -16.382 1.00 54.66 88 PRO A CA 1
ATOM 670 C C . PRO A 1 88 ? 18.251 6.273 -17.149 1.00 54.66 88 PRO A C 1
ATOM 672 O O . PRO A 1 88 ? 18.755 6.800 -18.137 1.00 54.66 88 PRO A O 1
ATOM 675 N N . ARG A 1 89 ? 18.658 5.084 -16.686 1.00 56.81 89 ARG A N 1
ATOM 676 C CA . ARG A 1 89 ? 19.735 4.290 -17.287 1.00 56.81 89 ARG A CA 1
ATOM 677 C C . ARG A 1 89 ? 19.313 3.639 -18.602 1.00 56.81 89 ARG A C 1
ATOM 679 O O . ARG A 1 89 ? 20.088 3.676 -19.547 1.00 56.81 89 ARG A O 1
ATOM 686 N N . GLN A 1 90 ? 18.085 3.129 -18.688 1.00 53.12 90 GLN A N 1
ATOM 687 C CA . GLN A 1 90 ? 17.572 2.539 -19.927 1.00 53.12 90 GLN A CA 1
ATOM 688 C C . GLN A 1 90 ? 17.226 3.614 -20.969 1.00 53.12 90 GLN A C 1
ATOM 690 O O . GLN A 1 90 ? 17.405 3.389 -22.160 1.00 53.12 90 GLN A O 1
ATOM 695 N N . LEU A 1 91 ? 16.820 4.818 -20.544 1.00 56.75 91 LEU A N 1
ATOM 696 C CA . LEU A 1 91 ? 16.678 5.979 -21.439 1.00 56.75 91 LEU A CA 1
ATOM 697 C C . LEU A 1 91 ? 18.009 6.383 -22.095 1.00 56.75 91 LEU A C 1
ATOM 699 O O . LEU A 1 91 ? 18.033 6.660 -23.292 1.00 56.75 91 LEU A O 1
ATOM 703 N N . LEU A 1 92 ? 19.106 6.377 -21.330 1.00 59.16 92 LEU A N 1
ATOM 704 C CA . LEU A 1 92 ? 20.450 6.658 -21.846 1.00 59.16 92 LEU A CA 1
ATOM 705 C C . LEU A 1 92 ? 20.920 5.583 -22.835 1.00 59.16 92 LEU A C 1
ATOM 707 O O . LEU A 1 92 ? 21.451 5.927 -23.886 1.00 59.16 92 LEU A O 1
ATOM 711 N N . GLU A 1 93 ? 20.662 4.304 -22.553 1.00 62.00 93 GLU A N 1
ATOM 712 C CA . GLU A 1 93 ? 20.975 3.207 -23.483 1.00 62.00 93 GLU A CA 1
ATOM 713 C C . GLU A 1 93 ? 20.167 3.309 -24.787 1.00 62.00 93 GLU A C 1
ATOM 715 O O . GLU A 1 93 ? 20.694 3.036 -25.864 1.00 62.00 93 GLU A O 1
ATOM 720 N N . ILE A 1 94 ? 18.908 3.759 -24.723 1.00 60.28 94 ILE A N 1
ATOM 721 C CA . ILE A 1 94 ? 18.078 3.999 -25.912 1.00 60.28 94 ILE A CA 1
ATOM 722 C C . ILE A 1 94 ? 18.585 5.214 -26.708 1.00 60.28 94 ILE A C 1
ATOM 724 O O . ILE A 1 94 ? 18.597 5.168 -27.939 1.00 60.28 94 ILE A O 1
ATOM 728 N N . GLU A 1 95 ? 19.024 6.292 -26.049 1.00 60.62 95 GLU A N 1
ATOM 729 C CA . GLU A 1 95 ? 19.649 7.439 -26.726 1.00 60.62 95 GLU A CA 1
ATOM 730 C C . GLU A 1 95 ? 20.975 7.066 -27.395 1.00 60.62 95 GLU A C 1
ATOM 732 O O . GLU A 1 95 ? 21.209 7.455 -28.542 1.00 60.62 95 GLU A O 1
ATOM 737 N N . GLU A 1 96 ? 21.829 6.299 -26.715 1.00 63.31 96 GLU A N 1
ATOM 738 C CA . GLU A 1 96 ? 23.097 5.821 -27.270 1.00 63.31 96 GLU A CA 1
ATOM 739 C C . GLU A 1 96 ? 22.864 4.871 -28.448 1.00 63.31 96 GLU A C 1
ATOM 741 O O . GLU A 1 96 ? 23.447 5.072 -29.514 1.00 63.31 96 GLU A O 1
ATOM 746 N N . ALA A 1 97 ? 21.934 3.920 -28.318 1.00 63.16 97 ALA A N 1
ATOM 747 C CA . ALA A 1 97 ? 21.564 3.013 -29.402 1.00 63.16 97 ALA A CA 1
ATOM 748 C C . ALA A 1 97 ? 20.970 3.761 -30.607 1.00 63.16 97 ALA A C 1
ATOM 750 O O . ALA A 1 97 ? 21.281 3.439 -31.756 1.00 63.16 97 ALA A O 1
ATOM 751 N N . ARG A 1 98 ? 20.152 4.796 -30.373 1.00 62.59 98 ARG A N 1
ATOM 752 C CA . ARG A 1 98 ? 19.607 5.639 -31.447 1.00 62.59 98 ARG A CA 1
ATOM 753 C C . ARG A 1 98 ? 20.706 6.443 -32.143 1.00 62.59 98 ARG A C 1
ATOM 755 O O . ARG A 1 98 ? 20.709 6.531 -33.367 1.00 62.59 98 ARG A O 1
ATOM 762 N N . ARG A 1 99 ? 21.671 6.970 -31.384 1.00 64.44 99 ARG A N 1
ATOM 763 C CA . ARG A 1 99 ? 22.809 7.726 -31.924 1.00 64.44 99 ARG A CA 1
ATOM 764 C C . ARG A 1 99 ? 23.766 6.830 -32.724 1.00 64.44 99 ARG A C 1
ATOM 766 O O . ARG A 1 99 ? 24.252 7.262 -33.766 1.00 64.44 99 ARG A O 1
ATOM 773 N N . GLU A 1 100 ? 23.999 5.588 -32.297 1.00 65.38 100 GLU A N 1
ATOM 774 C CA . GLU A 1 100 ? 24.767 4.604 -33.077 1.00 65.38 100 GLU A CA 1
ATOM 775 C C . GLU A 1 100 ? 24.043 4.172 -34.359 1.00 65.38 100 GLU A C 1
ATOM 777 O O . GLU A 1 100 ? 24.682 4.021 -35.402 1.00 65.38 100 GLU A O 1
ATOM 782 N N . PHE A 1 101 ? 22.721 3.996 -34.310 1.00 62.66 101 PHE A N 1
ATOM 783 C CA . PHE A 1 101 ? 21.922 3.621 -35.478 1.00 62.66 101 PHE A CA 1
ATOM 784 C C . PHE A 1 101 ? 21.905 4.729 -36.544 1.00 62.66 101 PHE A C 1
ATOM 786 O O . PHE A 1 101 ? 22.108 4.451 -37.727 1.00 62.66 101 PHE A O 1
ATOM 793 N N . ASP A 1 102 ? 21.757 5.990 -36.128 1.00 64.31 102 ASP A N 1
ATOM 794 C CA . ASP A 1 102 ? 21.823 7.147 -37.030 1.00 64.31 102 ASP A CA 1
ATOM 795 C C . ASP A 1 102 ? 23.231 7.327 -37.631 1.00 64.31 102 ASP A C 1
ATOM 797 O O . ASP A 1 102 ? 23.366 7.626 -38.820 1.00 64.31 102 ASP A O 1
ATOM 801 N N . ALA A 1 103 ? 24.288 7.072 -36.849 1.00 65.94 103 ALA A N 1
ATOM 802 C CA . ALA A 1 103 ? 25.669 7.119 -37.332 1.00 65.94 103 ALA A CA 1
ATOM 803 C C . ALA A 1 103 ? 25.981 6.003 -38.348 1.00 65.94 103 ALA 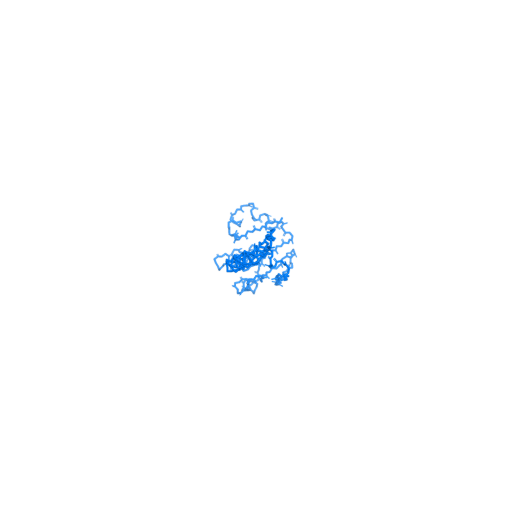A C 1
ATOM 805 O O . ALA A 1 103 ? 26.681 6.246 -39.332 1.00 65.94 103 ALA A O 1
ATOM 806 N N . ARG A 1 104 ? 25.438 4.792 -38.151 1.00 63.91 104 ARG A N 1
ATOM 807 C CA . ARG A 1 104 ? 25.577 3.682 -39.111 1.00 63.91 104 ARG A CA 1
ATOM 808 C C . ARG A 1 104 ? 24.825 3.950 -40.415 1.00 63.91 104 ARG A C 1
ATOM 810 O O . ARG A 1 104 ? 25.405 3.765 -41.479 1.00 63.91 104 ARG A O 1
ATOM 817 N N . ASN A 1 105 ? 23.604 4.484 -40.347 1.00 60.00 105 ASN A N 1
ATOM 818 C CA . ASN A 1 105 ? 22.836 4.850 -41.544 1.00 60.00 105 ASN A CA 1
ATOM 819 C C . ASN A 1 105 ? 23.480 5.992 -42.349 1.00 60.00 105 ASN A C 1
ATOM 821 O O . ASN A 1 105 ? 23.391 6.004 -43.576 1.00 60.00 105 ASN A O 1
ATOM 825 N N . GLN A 1 106 ? 24.151 6.948 -41.694 1.00 59.25 106 GLN A N 1
ATOM 826 C CA . GLN A 1 106 ? 24.922 7.982 -42.398 1.00 59.25 106 GLN A CA 1
ATOM 827 C C . GLN A 1 106 ? 26.196 7.437 -43.054 1.00 59.25 106 GLN A C 1
ATOM 829 O O . GLN A 1 106 ? 26.590 7.942 -44.103 1.00 59.25 106 GLN A O 1
ATOM 834 N N . ALA A 1 107 ? 26.820 6.406 -42.477 1.00 58.16 107 ALA A N 1
ATOM 835 C CA . ALA A 1 107 ? 27.989 5.755 -43.064 1.00 58.16 107 ALA A CA 1
ATOM 836 C C . ALA A 1 107 ? 27.623 4.869 -44.271 1.00 58.16 107 ALA A C 1
ATOM 838 O O . ALA A 1 107 ? 28.317 4.911 -45.283 1.00 58.16 107 ALA A O 1
ATOM 839 N N . GLU A 1 108 ? 26.515 4.123 -44.210 1.00 53.81 108 GLU A N 1
ATOM 840 C CA . GLU A 1 108 ? 26.049 3.279 -45.326 1.00 53.81 108 GLU A CA 1
ATOM 841 C C . GLU A 1 108 ? 25.454 4.094 -46.491 1.00 53.81 108 GLU A C 1
ATOM 843 O O . GLU A 1 108 ? 25.530 3.671 -47.641 1.00 53.81 108 GLU A O 1
ATOM 848 N N . GLY A 1 109 ? 24.918 5.294 -46.232 1.00 50.34 109 GLY A N 1
ATOM 849 C CA . GLY A 1 109 ? 24.437 6.204 -47.279 1.00 50.34 109 GLY A CA 1
ATOM 850 C C . GLY A 1 109 ? 25.539 6.940 -48.056 1.00 50.34 109 GLY A C 1
ATOM 851 O O . GLY A 1 109 ? 25.267 7.463 -49.135 1.00 50.34 109 GLY A O 1
ATOM 852 N N . ALA A 1 110 ? 26.768 6.986 -47.533 1.00 49.91 110 ALA A N 1
ATOM 853 C CA . ALA A 1 110 ? 27.895 7.673 -48.169 1.00 49.91 110 ALA A CA 1
ATOM 854 C C . ALA A 1 110 ? 28.648 6.799 -49.193 1.00 49.91 110 ALA A C 1
ATOM 856 O O . ALA A 1 110 ? 29.276 7.341 -50.095 1.00 49.91 110 ALA A O 1
ATOM 857 N N . ASP A 1 111 ? 28.552 5.468 -49.101 1.00 50.06 111 ASP A N 1
ATOM 858 C CA . ASP A 1 111 ? 29.307 4.529 -49.954 1.00 50.06 111 ASP A CA 1
ATOM 859 C C . ASP A 1 111 ? 28.659 4.293 -51.339 1.00 50.06 111 ASP A C 1
ATOM 861 O O . ASP A 1 111 ? 29.279 3.766 -52.257 1.00 50.06 111 ASP A O 1
ATOM 865 N N . ILE A 1 112 ? 27.405 4.721 -51.533 1.00 51.03 112 ILE A N 1
ATOM 866 C CA . ILE A 1 112 ? 26.656 4.529 -52.794 1.00 51.03 112 ILE A CA 1
ATOM 867 C C . ILE A 1 112 ? 26.810 5.736 -53.749 1.00 51.03 112 ILE A C 1
ATOM 869 O O . ILE A 1 112 ? 26.366 5.684 -54.894 1.00 51.03 112 ILE A O 1
ATOM 873 N N . GLY A 1 113 ? 27.433 6.834 -53.299 1.00 46.03 113 GLY A N 1
ATOM 874 C CA . GLY A 1 113 ? 27.545 8.091 -54.055 1.00 46.03 113 GLY A CA 1
ATOM 875 C C . GLY A 1 113 ? 28.709 8.181 -55.050 1.00 46.03 113 GLY A C 1
ATOM 876 O O . GLY A 1 113 ? 28.669 9.037 -55.928 1.00 46.03 113 GLY A O 1
ATOM 877 N N . ASP A 1 114 ? 29.711 7.300 -54.958 1.00 47.16 114 ASP A N 1
ATOM 878 C CA . ASP A 1 114 ? 30.990 7.450 -55.680 1.00 47.16 114 ASP A CA 1
ATOM 879 C C . ASP A 1 114 ? 31.137 6.556 -56.937 1.00 47.16 114 ASP A C 1
ATOM 881 O O . ASP A 1 114 ? 32.242 6.388 -57.455 1.00 47.16 114 ASP A O 1
ATOM 885 N N . LEU A 1 115 ? 30.048 5.984 -57.477 1.00 48.03 115 LEU A N 1
ATOM 886 C CA . LEU A 1 115 ? 30.112 5.056 -58.629 1.00 48.03 115 LEU A CA 1
ATOM 887 C C . LEU A 1 115 ? 29.489 5.544 -59.956 1.00 48.03 115 LEU A C 1
ATOM 889 O O . LEU A 1 115 ? 29.501 4.781 -60.921 1.00 48.03 115 LEU A O 1
ATOM 893 N N . GLU A 1 116 ? 29.015 6.791 -60.079 1.00 44.56 116 GLU A N 1
ATOM 894 C CA . GLU A 1 116 ? 28.372 7.293 -61.321 1.00 44.56 116 GLU A CA 1
ATOM 895 C C . GLU A 1 116 ? 29.153 8.357 -62.128 1.00 44.56 116 GLU A C 1
ATOM 897 O O . GLU A 1 116 ? 28.557 9.119 -62.882 1.00 44.56 116 GLU A O 1
ATOM 902 N N . GLU A 1 117 ? 30.491 8.377 -62.102 1.00 42.38 117 GLU A N 1
ATOM 903 C CA . GLU A 1 117 ? 31.266 9.124 -63.118 1.00 42.38 117 GLU A CA 1
ATOM 904 C C . GLU A 1 117 ? 32.297 8.242 -63.832 1.00 42.38 117 GLU A C 1
ATOM 906 O O . GLU A 1 117 ? 33.511 8.361 -63.677 1.00 42.38 117 GLU A O 1
ATOM 911 N N . GLY A 1 118 ? 31.793 7.335 -64.672 1.00 45.72 118 GLY A N 1
ATOM 912 C CA . GLY A 1 118 ? 32.593 6.565 -65.617 1.00 45.72 118 GLY A CA 1
ATOM 913 C C . GLY A 1 118 ? 32.049 6.671 -67.040 1.00 45.72 118 GLY A C 1
ATOM 914 O O . GLY A 1 118 ? 30.989 6.135 -67.335 1.00 45.72 118 GLY A O 1
ATOM 915 N N . THR A 1 119 ? 32.861 7.252 -67.932 1.00 43.00 119 THR A N 1
ATOM 916 C CA . THR A 1 119 ? 32.843 7.169 -69.414 1.00 43.00 119 THR A CA 1
ATOM 917 C C . THR A 1 119 ? 32.169 8.297 -70.210 1.00 43.00 119 THR A C 1
ATOM 919 O O . THR A 1 119 ? 31.078 8.163 -70.752 1.00 43.00 119 THR A O 1
ATOM 922 N N . VAL A 1 120 ? 32.925 9.377 -70.444 1.00 43.34 120 VAL A N 1
ATOM 923 C CA . VAL A 1 120 ? 32.800 10.160 -71.686 1.00 43.34 120 VAL A CA 1
ATOM 924 C C . VAL A 1 120 ? 33.845 9.625 -72.671 1.00 43.34 120 VAL A C 1
ATOM 926 O O . VAL A 1 120 ? 35.047 9.732 -72.432 1.00 43.34 120 VAL A O 1
ATOM 929 N N . LEU A 1 121 ? 33.389 8.976 -73.744 1.00 42.44 121 LEU A N 1
ATOM 930 C CA . LEU A 1 121 ? 34.225 8.482 -74.846 1.00 42.44 121 LEU A CA 1
ATOM 931 C C . LEU A 1 121 ? 34.734 9.659 -75.708 1.00 42.44 121 LEU A C 1
ATOM 933 O O . LEU A 1 121 ? 33.933 10.540 -76.027 1.00 42.44 121 LEU A O 1
ATOM 937 N N . PRO A 1 122 ? 36.011 9.684 -76.140 1.00 47.88 122 PRO A N 1
ATOM 938 C CA . PRO A 1 122 ? 36.488 10.643 -77.134 1.00 47.88 122 PRO A CA 1
ATOM 939 C C . PRO A 1 122 ? 36.136 10.184 -78.562 1.00 47.88 122 PRO A C 1
ATOM 941 O O . PRO A 1 122 ? 36.169 8.988 -78.857 1.00 47.88 122 PRO A O 1
ATOM 944 N N . THR A 1 123 ? 35.802 11.139 -79.436 1.00 51.28 123 THR A N 1
ATOM 945 C CA . THR A 1 123 ? 35.704 10.958 -80.900 1.00 51.28 123 THR A CA 1
ATOM 946 C C . THR A 1 123 ? 37.071 10.852 -81.553 1.00 51.28 123 THR A C 1
ATOM 948 O O . THR A 1 123 ? 37.946 11.653 -81.149 1.00 51.28 123 THR A O 1
#

Mean predicted aligned error: 15.24 Å

pLDDT: mean 71.54, std 14.73, range [42.38, 89.56]

Solvent-accessible surface area (backbone atoms only — not comparable to full-atom values): 7701 Å² total; per-residue (Å²): 141,89,88,74,91,61,60,62,73,35,60,73,34,80,65,37,47,54,53,58,73,70,44,60,63,48,76,46,54,57,49,55,83,91,48,44,67,61,49,30,67,74,69,71,50,51,72,69,57,51,51,47,29,62,69,42,54,92,52,22,30,40,37,33,53,70,94,44,78,42,82,44,72,63,74,82,53,82,76,52,54,78,75,67,67,84,50,72,66,61,54,49,50,52,52,51,51,50,52,52,51,53,52,49,54,56,55,64,63,59,73,73,72,82,77,84,88,80,84,84,82,85,132

Foldseek 3Di:
DDDDPDLPVLLVDPVSLVVVLPDQKDKQAADDPVCLVVCCVSVVDDPVQSVCSPPPDVQWTWMHRPPDIDTDGDDDDPVVCVVDDPDVVVVVVVVVVVVVVVVVVVVVVVVVPPPPDDDDDDD

Secondary structure (DSSP, 8-state):
----S-HHHHHHSHHHHHHHHT-SEEEEE---TTTHHHHHHHTT--HHHHHHHHH--TTEEEEEETTEEEEEE----HHHHTT----HHHHHHHHHHHHHHHHHHHHHTTTTSSS--------

Nearest PDB structures (foldseek):
  4ag5-assembly2_B  TM=9.224E-01  e=1.888E-05  Thermoanaerobacter pseudethanolicus
  4ag6-assembly2_B  TM=9.218E-01  e=2.799E-05  Thermoanaerobacter pseudethanolicus
  4ag6-assembly1_A  TM=9.210E-01  e=6.566E-05  Thermoanaerobacter pseudethanolicus
  4ag5-assembly1_A  TM=9.133E-01  e=7.011E-05  Thermoanaerobacter pseudethanolicus
  8tlq-assembly1_F  TM=3.246E-01  e=2.705E+00  Saccharomyces cerevisiae

Radius of gyration: 27.81 Å; Cα contacts (8 Å, |Δi|>4): 87; chains: 1; bounding box: 52×26×94 Å

Sequence (123 aa):
TTITQDVNDFLTSVYGQAIVTNSSIQFLLKQSPASIDLIKKTFNLTEGEKYLLLECGVGEGIFFAGNKHAAIKVVASYTEDQLITSDPRQLLEIEEARREFDARNQAEGADIGDLEEGTVLPT